Protein AF-A0A1U7RSS0-F1 (afdb_mon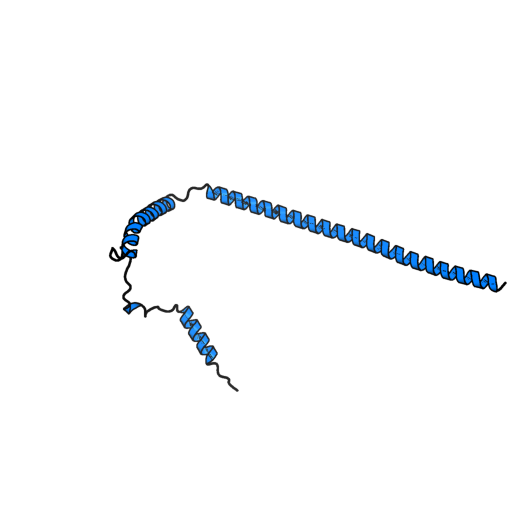omer)

Organism: Alligator sinensis (NCBI:txid38654)

Foldseek 3Di:
DVVVVVVVVVVVVVVVVVVVVVVVVVVVVVVVVVVVVVVVVVVVVVVVVVVVVVVVVVVVVVVVVVVVVVVVPDDDDVVVVVVVVVVVVVCVVCVVVVVCVVVVNDDDDPPPDPDDPVCPVPPVPDVVVVVVVVVVVVVVVPDPDD

Secondary structure (DSSP, 8-state):
-HHHHHHHHHHHHHHHHHHHHHHHHHHHHHHHHHHHHHHHHHHHHHHHHHHHHHHHHHHHHHHHHHHHHHHHTSPPPHHHHHHHHHHHHHHHHHHHHHHHHHTTSSPPPTT-----GGGTT-----HHHHHHHHHHHHHHH-----

Nearest PDB structures (foldseek):
  8i7r-assembly1_Fg  TM=2.950E-01  e=6.042E+00  Mus musculus
  5oql-assembly1_b  TM=3.224E-01  e=9.736E+00  Thermochaetoides thermophila DSM 1495

InterPro domains:
  IPR028006 Centrosomal protein 15-like [PF15134] (1-109)
  IPR028006 Centrosomal protein 15-like [PTHR14286] (3-121)

pLDDT: mean 82.73, std 19.09, range [32.97, 98.56]

Solvent-accessible surface area (backbone atoms only — not comparable to full-atom values): 8505 Å² total; per-residue (Å²): 113,70,73,59,54,55,50,52,56,52,50,50,53,53,48,53,51,53,52,54,52,50,52,54,51,52,51,52,52,51,51,53,52,51,50,53,53,54,49,51,51,52,49,50,50,52,50,53,53,50,50,55,52,50,53,53,51,52,52,52,50,52,54,50,48,53,53,49,51,57,53,70,73,45,77,73,57,68,69,56,55,50,49,50,52,53,48,51,53,50,47,65,66,42,47,62,49,49,51,35,27,77,71,70,74,44,67,86,49,94,86,69,74,76,73,62,76,88,57,72,81,67,68,75,68,55,68,69,57,55,52,52,54,49,52,56,50,52,68,72,64,63,66,90,74,135

Sequence (146 aa):
MASYLAKEVQLARRHEEILSQRSVLLQQMENHLGNKETEKTWQAQAADAAYKRNAALLNDIEAVEKKLQARAHQLPHPDIVKLETVYWASVEEALPKWEQFLLGRAQTPVGFKKMNPTKQNEWNEPCSIQRLRGFMREASLGKCED

Structure (mmCIF, N/CA/C/O backbone):
data_AF-A0A1U7RSS0-F1
#
_entry.id   AF-A0A1U7RSS0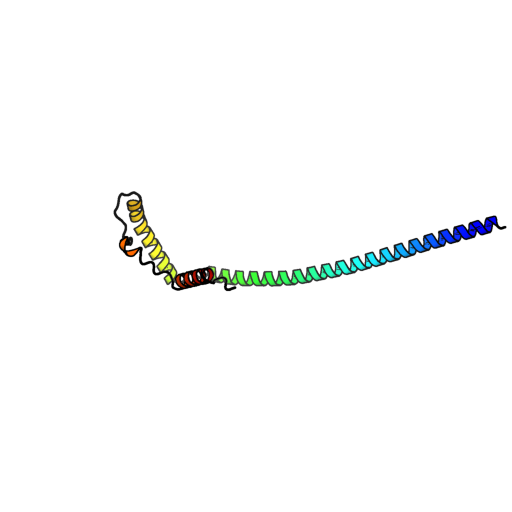-F1
#
loop_
_atom_site.group_PDB
_atom_site.id
_atom_site.type_symbol
_atom_site.label_atom_id
_atom_site.label_alt_id
_atom_site.label_comp_id
_atom_site.label_asym_id
_atom_site.label_entity_id
_atom_site.label_seq_id
_atom_site.pdbx_PDB_ins_code
_atom_site.Cartn_x
_atom_site.Cartn_y
_atom_site.Cartn_z
_atom_site.occupancy
_atom_site.B_iso_or_equiv
_atom_site.auth_seq_id
_atom_site.auth_comp_id
_atom_site.auth_asym_id
_atom_site.auth_atom_id
_atom_site.pdbx_PDB_model_num
ATOM 1 N N . MET A 1 1 ? 41.732 -6.154 -64.317 1.00 63.31 1 MET A N 1
ATOM 2 C CA . MET A 1 1 ? 41.176 -4.937 -63.680 1.00 63.31 1 MET A CA 1
ATOM 3 C C . MET A 1 1 ? 39.742 -5.139 -63.174 1.00 63.31 1 MET A C 1
ATOM 5 O O . MET A 1 1 ? 39.532 -5.011 -61.978 1.00 63.31 1 MET A O 1
ATOM 9 N N . ALA A 1 2 ? 38.770 -5.533 -64.012 1.00 77.38 2 ALA A N 1
ATOM 10 C CA . ALA A 1 2 ? 37.350 -5.628 -63.616 1.00 77.38 2 ALA A CA 1
ATOM 11 C C . ALA A 1 2 ? 37.033 -6.578 -62.430 1.00 77.38 2 ALA A C 1
ATOM 13 O O . ALA A 1 2 ? 36.180 -6.265 -61.606 1.00 77.38 2 ALA A O 1
ATOM 14 N N . SER A 1 3 ? 37.747 -7.705 -62.296 1.00 85.12 3 SER A N 1
ATOM 15 C CA . SER A 1 3 ? 37.543 -8.680 -61.201 1.00 85.12 3 SER A CA 1
ATOM 16 C C . SER A 1 3 ? 37.895 -8.132 -59.808 1.00 85.12 3 SER A C 1
ATOM 18 O O . SER A 1 3 ? 37.235 -8.467 -58.828 1.00 85.12 3 SER A O 1
ATOM 20 N N . TYR A 1 4 ? 38.903 -7.261 -59.709 1.00 93.00 4 TYR A N 1
ATOM 21 C CA . TYR A 1 4 ? 39.295 -6.639 -58.439 1.00 93.00 4 TYR A CA 1
ATOM 22 C C . TYR A 1 4 ? 38.262 -5.595 -58.003 1.00 93.00 4 TYR A C 1
ATOM 24 O O . TYR A 1 4 ? 37.772 -5.633 -56.880 1.00 93.00 4 TYR A O 1
ATOM 32 N N . LEU A 1 5 ? 37.846 -4.738 -58.939 1.00 94.00 5 LEU A N 1
ATOM 33 C CA . LEU A 1 5 ? 36.823 -3.721 -58.700 1.00 94.00 5 LEU A CA 1
ATOM 34 C C . LEU A 1 5 ? 35.500 -4.337 -58.218 1.00 94.00 5 LEU A C 1
ATOM 36 O O . LEU A 1 5 ? 34.893 -3.841 -57.275 1.00 94.00 5 LEU A O 1
ATOM 40 N N . ALA A 1 6 ? 35.077 -5.454 -58.816 1.00 94.56 6 ALA A N 1
ATOM 41 C CA . ALA A 1 6 ? 33.875 -6.162 -58.385 1.00 94.56 6 ALA A CA 1
ATOM 42 C C . ALA A 1 6 ? 33.967 -6.657 -56.928 1.00 94.56 6 ALA A C 1
ATOM 44 O O . ALA A 1 6 ? 32.970 -6.628 -56.209 1.00 94.56 6 ALA A O 1
ATOM 45 N N . LYS A 1 7 ? 35.154 -7.084 -56.477 1.00 95.75 7 LYS A N 1
ATOM 46 C CA . LYS A 1 7 ? 35.382 -7.515 -55.089 1.00 95.75 7 LYS A CA 1
ATOM 47 C C . LYS A 1 7 ? 35.334 -6.344 -54.111 1.00 95.75 7 LYS A C 1
ATOM 49 O O . LYS A 1 7 ? 34.687 -6.473 -53.079 1.00 95.75 7 LYS A O 1
ATOM 54 N N . GLU A 1 8 ? 35.939 -5.210 -54.455 1.00 96.19 8 GLU A N 1
ATOM 55 C CA . GLU A 1 8 ? 35.896 -3.993 -53.628 1.00 96.19 8 GLU A CA 1
ATOM 56 C C . GLU A 1 8 ? 34.465 -3.477 -53.444 1.00 96.19 8 GLU A C 1
ATOM 58 O O . GLU A 1 8 ? 34.045 -3.169 -52.332 1.00 96.19 8 GLU A O 1
ATOM 63 N N . VAL A 1 9 ? 33.664 -3.476 -54.514 1.00 96.38 9 VAL A N 1
ATOM 64 C CA . VAL A 1 9 ? 32.246 -3.085 -54.439 1.00 96.38 9 VAL A CA 1
ATOM 65 C C . VAL A 1 9 ? 31.454 -4.016 -53.515 1.00 96.38 9 VAL A C 1
ATOM 67 O O . VAL A 1 9 ? 30.611 -3.560 -52.742 1.00 96.38 9 VAL A O 1
ATOM 70 N N . GLN A 1 10 ? 31.718 -5.324 -53.567 1.00 97.06 10 GLN A N 1
ATOM 71 C CA . GLN A 1 10 ? 31.077 -6.292 -52.671 1.00 97.06 10 GLN A CA 1
ATOM 72 C C . GLN A 1 10 ? 31.522 -6.109 -51.216 1.00 97.06 10 GLN A C 1
ATOM 74 O O . GLN A 1 10 ? 30.696 -6.205 -50.308 1.00 97.06 10 GLN A O 1
ATOM 79 N N . LEU A 1 11 ? 32.804 -5.820 -50.986 1.00 97.44 11 LEU A N 1
ATOM 80 C CA . LEU A 1 11 ? 33.334 -5.559 -49.651 1.00 97.44 11 LEU A CA 1
ATOM 81 C C . LEU A 1 11 ? 32.728 -4.285 -49.051 1.00 97.44 11 LEU A C 1
ATOM 83 O O . LEU A 1 11 ? 32.275 -4.315 -47.909 1.00 97.44 11 LEU A O 1
ATOM 87 N N . ALA A 1 12 ? 32.636 -3.211 -49.837 1.00 97.31 12 ALA A N 1
ATOM 88 C CA . ALA A 1 12 ? 31.995 -1.966 -49.431 1.00 97.31 12 ALA A CA 1
ATOM 89 C C . ALA A 1 12 ? 30.519 -2.181 -49.063 1.00 97.31 12 ALA A C 1
ATOM 91 O O . ALA A 1 12 ? 30.080 -1.718 -48.016 1.00 97.31 12 ALA A O 1
ATOM 92 N N . ARG A 1 13 ? 29.765 -2.966 -49.850 1.00 97.50 13 ARG A N 1
ATOM 93 C CA . ARG A 1 13 ? 28.376 -3.321 -49.499 1.00 97.50 13 ARG A CA 1
ATOM 94 C C . ARG A 1 13 ? 28.274 -4.052 -48.165 1.00 97.50 13 ARG A C 1
ATOM 96 O O . ARG A 1 13 ? 27.429 -3.698 -47.351 1.00 97.50 13 ARG A O 1
ATOM 103 N N . ARG A 1 14 ? 29.134 -5.047 -47.926 1.00 98.06 14 ARG A N 1
ATOM 104 C CA . ARG A 1 14 ? 29.159 -5.757 -46.636 1.00 98.06 14 ARG A CA 1
ATOM 105 C C . ARG A 1 14 ? 29.524 -4.825 -45.487 1.00 98.06 14 ARG A C 1
ATOM 107 O O . ARG A 1 14 ? 28.998 -4.979 -44.393 1.00 98.06 14 ARG A O 1
ATOM 114 N N . HIS A 1 15 ? 30.421 -3.873 -45.726 1.00 98.19 15 HIS A N 1
ATOM 115 C CA . HIS A 1 15 ? 30.806 -2.896 -44.719 1.00 98.19 15 HIS A CA 1
ATOM 116 C C . HIS A 1 15 ? 29.638 -1.983 -44.340 1.00 98.19 15 HIS A C 1
ATOM 118 O O . HIS A 1 15 ? 29.346 -1.845 -43.156 1.00 98.19 15 HIS A O 1
ATOM 124 N N . GLU A 1 16 ? 28.925 -1.440 -45.326 1.00 98.19 16 GLU A N 1
ATOM 125 C CA . GLU A 1 16 ? 27.714 -0.647 -45.089 1.00 98.19 16 GLU A CA 1
ATOM 126 C C . GLU A 1 16 ? 26.646 -1.451 -44.339 1.00 98.19 16 GLU A C 1
ATOM 128 O O . GLU A 1 16 ? 26.029 -0.953 -43.399 1.00 98.19 16 GLU A O 1
ATOM 133 N N . GLU A 1 17 ? 26.477 -2.729 -44.679 1.00 98.31 17 GLU A N 1
ATOM 134 C CA . GLU A 1 17 ? 25.556 -3.609 -43.963 1.00 98.31 17 GLU A CA 1
ATOM 135 C C . GLU A 1 17 ? 25.962 -3.778 -42.488 1.00 98.31 17 GLU A C 1
ATOM 137 O O . GLU A 1 17 ? 25.131 -3.592 -41.599 1.00 98.31 17 GLU A O 1
ATOM 142 N N . ILE A 1 18 ? 27.248 -4.014 -42.203 1.00 98.38 18 ILE A N 1
ATOM 143 C CA . ILE A 1 18 ? 27.774 -4.093 -40.830 1.00 98.38 18 ILE A CA 1
ATOM 144 C C . ILE A 1 18 ? 27.554 -2.775 -40.075 1.00 98.38 18 ILE A C 1
ATOM 146 O O . ILE A 1 18 ? 27.141 -2.789 -38.912 1.00 98.38 18 ILE A O 1
ATOM 150 N N . LEU A 1 19 ? 27.811 -1.633 -40.717 1.00 98.56 19 LEU A N 1
ATOM 151 C CA . LEU A 1 19 ? 27.604 -0.321 -40.103 1.00 98.56 19 LEU A CA 1
ATOM 152 C C . LEU A 1 19 ? 26.124 -0.070 -39.798 1.00 98.56 19 LEU A C 1
ATOM 154 O O . LEU A 1 19 ? 25.806 0.418 -38.711 1.00 98.56 19 LEU A O 1
ATOM 158 N N . SER A 1 20 ? 25.227 -0.458 -40.705 1.00 98.31 20 SER A N 1
ATOM 159 C CA . SER A 1 20 ? 23.780 -0.323 -40.518 1.00 98.31 20 SER A CA 1
ATOM 160 C C . SER A 1 20 ? 23.258 -1.196 -39.369 1.00 98.31 20 SER A C 1
ATOM 162 O O . SER A 1 20 ? 22.479 -0.737 -38.538 1.00 98.31 20 SER A O 1
ATOM 164 N N . GLN A 1 21 ? 23.744 -2.433 -39.241 1.00 98.50 21 GLN A N 1
ATOM 165 C CA . GLN A 1 21 ? 23.394 -3.308 -38.120 1.00 98.50 21 GLN A CA 1
ATOM 166 C C . GLN A 1 21 ? 23.913 -2.747 -36.792 1.00 98.50 21 GLN A C 1
ATOM 168 O O . GLN A 1 21 ? 23.199 -2.751 -35.787 1.00 98.50 21 GLN A O 1
ATOM 173 N N . ARG A 1 22 ? 25.144 -2.220 -36.785 1.00 98.50 22 ARG A N 1
ATOM 174 C CA . ARG A 1 22 ? 25.739 -1.607 -35.594 1.00 98.50 22 ARG A CA 1
ATOM 175 C C . ARG A 1 22 ? 24.955 -0.380 -35.136 1.00 98.50 22 ARG A C 1
ATOM 177 O O . ARG A 1 22 ? 24.761 -0.226 -33.933 1.00 98.50 22 ARG A O 1
ATOM 184 N N . SER A 1 23 ? 24.509 0.480 -36.053 1.00 98.25 23 SER A N 1
ATOM 185 C CA . SER A 1 23 ? 23.740 1.675 -35.686 1.00 98.25 23 SER A CA 1
ATOM 186 C C . SER A 1 23 ? 22.389 1.311 -35.067 1.00 98.25 23 SER A C 1
ATOM 188 O O . SER A 1 23 ? 22.037 1.855 -34.022 1.00 98.25 23 SER A O 1
ATOM 190 N N . VAL A 1 24 ? 21.685 0.323 -35.631 1.00 98.31 24 VAL A N 1
ATOM 191 C CA . VAL A 1 24 ? 20.427 -0.190 -35.067 1.00 98.31 24 VAL A CA 1
ATOM 192 C C . VAL A 1 24 ? 20.639 -0.757 -33.664 1.00 98.31 24 VAL A C 1
ATOM 194 O O . VAL A 1 24 ? 19.884 -0.424 -32.750 1.00 98.31 24 VAL A O 1
ATOM 197 N N . LEU A 1 25 ? 21.676 -1.577 -33.465 1.00 98.38 25 LEU A N 1
ATOM 198 C CA . LEU A 1 25 ? 21.959 -2.172 -32.158 1.00 98.38 25 LEU A CA 1
ATOM 199 C C . LEU A 1 25 ? 22.290 -1.106 -31.105 1.00 98.38 25 LEU A C 1
ATOM 201 O O . LEU A 1 25 ? 21.784 -1.171 -29.987 1.00 98.38 25 LEU A O 1
ATOM 205 N N . LEU A 1 26 ? 23.099 -0.105 -31.463 1.00 98.12 26 LEU A N 1
ATOM 206 C CA . LEU A 1 26 ? 23.434 0.997 -30.559 1.00 98.12 26 LEU A CA 1
ATOM 207 C C . LEU A 1 26 ? 22.190 1.797 -30.158 1.00 98.12 26 LEU A C 1
ATOM 209 O O . LEU A 1 26 ? 22.006 2.056 -28.970 1.00 98.12 26 LEU A O 1
ATOM 213 N N . GLN A 1 27 ? 21.299 2.099 -31.107 1.00 97.94 27 GLN A N 1
ATOM 214 C CA . GLN A 1 27 ? 20.040 2.786 -30.808 1.00 97.94 27 GLN A CA 1
ATOM 215 C C . GLN A 1 27 ? 19.149 1.963 -29.868 1.00 97.94 27 GLN A C 1
ATOM 217 O O . GLN A 1 27 ? 18.548 2.500 -28.939 1.00 97.94 27 GLN A O 1
ATOM 222 N N . GLN A 1 28 ? 19.059 0.648 -30.085 1.00 97.81 28 GLN A N 1
ATOM 223 C CA . GLN A 1 28 ? 18.301 -0.245 -29.206 1.00 97.81 28 GLN A CA 1
ATOM 224 C C . GLN A 1 28 ? 18.876 -0.262 -27.787 1.00 97.81 28 GLN A C 1
ATOM 226 O O . GLN A 1 28 ? 18.117 -0.213 -26.818 1.00 97.81 28 GLN A O 1
ATOM 231 N N . MET A 1 29 ? 20.205 -0.306 -27.660 1.00 97.44 29 MET A N 1
ATOM 232 C CA . MET A 1 29 ? 20.886 -0.274 -26.366 1.00 97.44 29 MET A CA 1
ATOM 233 C C . MET A 1 29 ? 20.650 1.047 -25.627 1.00 97.44 29 MET A C 1
ATOM 235 O O . MET A 1 29 ? 20.355 1.018 -24.432 1.00 97.44 29 MET A O 1
ATOM 239 N N . GLU A 1 30 ? 20.728 2.180 -26.325 1.00 97.12 30 GLU A N 1
ATOM 240 C CA . GLU A 1 30 ? 20.462 3.507 -25.760 1.00 97.12 30 GLU A CA 1
ATOM 241 C C . GLU A 1 30 ? 19.011 3.634 -25.280 1.00 97.12 30 GLU A C 1
ATOM 243 O O . GLU A 1 30 ? 18.768 3.974 -24.121 1.00 97.12 30 GLU A O 1
ATOM 248 N N . ASN A 1 31 ? 18.048 3.252 -26.123 1.00 96.06 31 ASN A N 1
ATOM 249 C CA . ASN A 1 31 ? 16.626 3.284 -25.776 1.00 96.06 31 ASN A CA 1
ATOM 250 C C . ASN A 1 31 ? 16.318 2.396 -24.565 1.00 96.06 31 ASN A C 1
ATOM 252 O O . ASN A 1 31 ? 15.580 2.784 -23.663 1.00 96.06 31 ASN A O 1
ATOM 256 N N . HIS A 1 32 ? 16.891 1.194 -24.521 1.00 96.19 32 HIS A N 1
ATOM 257 C CA . HIS A 1 32 ? 16.684 0.269 -23.414 1.00 96.19 32 HIS A CA 1
ATOM 258 C C . HIS A 1 32 ? 17.298 0.778 -22.102 1.00 96.19 32 HIS A C 1
ATOM 260 O O . HIS A 1 32 ? 16.693 0.607 -21.042 1.00 96.19 32 HIS A O 1
ATOM 266 N N . LEU A 1 33 ? 18.471 1.420 -22.153 1.00 94.94 33 LEU A N 1
ATOM 267 C CA . LEU A 1 33 ? 19.067 2.058 -20.980 1.00 94.94 33 LEU A CA 1
ATOM 268 C C . LEU A 1 33 ? 18.197 3.221 -20.482 1.00 94.94 33 LEU A C 1
ATOM 270 O O . LEU A 1 33 ? 17.890 3.270 -19.292 1.00 94.94 33 LEU A O 1
ATOM 274 N N . GLY A 1 34 ? 17.749 4.096 -21.388 1.00 92.38 34 GLY A N 1
ATOM 275 C CA . GLY A 1 34 ? 16.859 5.212 -21.062 1.00 92.38 34 GLY A CA 1
ATOM 276 C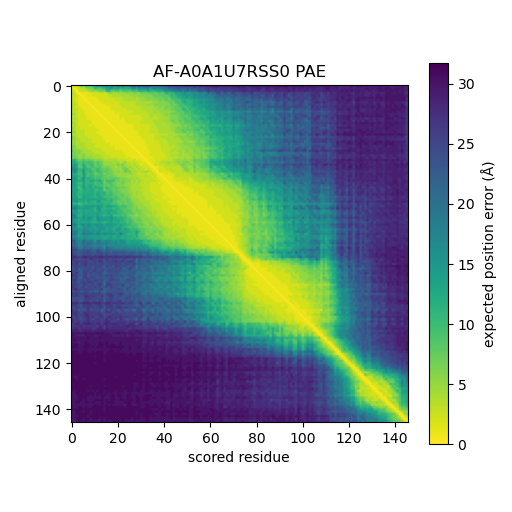 C . GLY A 1 34 ? 15.543 4.745 -20.437 1.00 92.38 34 GLY A C 1
ATOM 277 O O . GLY A 1 34 ? 15.155 5.228 -19.376 1.00 92.38 34 GLY A O 1
ATOM 278 N N . ASN A 1 35 ? 14.906 3.727 -21.020 1.00 93.00 35 ASN A N 1
ATOM 279 C CA . ASN A 1 35 ? 13.679 3.148 -20.472 1.00 93.00 35 ASN A CA 1
ATOM 280 C C . ASN A 1 35 ? 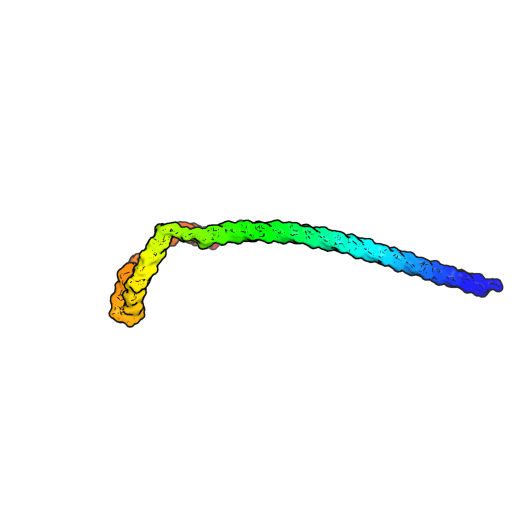13.899 2.597 -19.056 1.00 93.00 35 ASN A C 1
ATOM 282 O O . ASN A 1 35 ? 13.115 2.895 -18.156 1.00 93.00 35 ASN A O 1
ATOM 286 N N . LYS A 1 36 ? 14.996 1.863 -18.824 1.00 92.19 36 LYS A N 1
ATOM 287 C CA . LYS A 1 36 ? 15.338 1.338 -17.492 1.00 92.19 36 LYS A CA 1
ATOM 288 C C . LYS A 1 36 ? 15.575 2.432 -16.455 1.00 92.19 36 LYS A C 1
ATOM 290 O O . LYS A 1 36 ? 15.174 2.263 -15.307 1.00 92.19 36 LYS A O 1
ATOM 295 N N . GLU A 1 37 ? 16.234 3.525 -16.830 1.00 92.56 37 GLU A N 1
ATOM 296 C CA . GLU A 1 37 ? 16.410 4.694 -15.958 1.00 92.56 37 GLU A CA 1
ATOM 297 C C . GLU A 1 37 ? 15.047 5.290 -15.575 1.00 92.56 37 GLU A C 1
ATOM 299 O O . GLU A 1 37 ? 14.756 5.451 -14.390 1.00 92.56 37 GLU A O 1
ATOM 304 N N . THR A 1 38 ? 14.168 5.530 -16.554 1.00 91.69 38 THR A N 1
ATOM 305 C CA . THR A 1 38 ? 12.829 6.094 -16.296 1.00 91.69 38 THR A CA 1
ATOM 306 C C . THR A 1 38 ? 11.923 5.170 -15.480 1.00 91.69 38 THR A C 1
ATOM 308 O O . THR A 1 38 ? 11.148 5.629 -14.645 1.00 91.69 38 THR A O 1
ATOM 311 N N . GLU A 1 39 ? 12.033 3.856 -15.671 1.00 93.06 39 GLU A N 1
ATOM 312 C CA . GLU A 1 39 ? 11.262 2.884 -14.903 1.00 93.06 39 GLU A CA 1
ATOM 313 C C . GLU A 1 39 ? 11.704 2.871 -13.436 1.00 93.06 39 GLU A C 1
ATOM 315 O O . GLU A 1 39 ? 10.867 2.913 -12.534 1.00 93.06 39 GLU A O 1
ATOM 320 N N . LYS A 1 40 ? 13.019 2.888 -13.180 1.00 94.38 40 LYS A N 1
ATOM 321 C CA . LYS A 1 40 ? 13.564 2.959 -11.818 1.00 94.38 40 LYS A CA 1
ATOM 322 C C . LYS A 1 40 ? 13.136 4.231 -11.095 1.00 94.38 40 LYS A C 1
ATOM 324 O O . LYS A 1 40 ? 12.794 4.161 -9.916 1.00 94.38 40 LYS A O 1
ATOM 329 N N . THR A 1 41 ? 13.151 5.382 -11.768 1.00 94.75 41 THR A N 1
ATOM 330 C CA . THR A 1 41 ? 12.736 6.649 -11.145 1.00 94.75 41 THR A CA 1
ATOM 331 C C . THR A 1 41 ? 11.244 6.649 -10.825 1.00 94.75 41 THR A C 1
ATOM 333 O O . THR A 1 41 ? 10.870 7.024 -9.713 1.00 94.75 41 THR A O 1
ATOM 336 N N . TRP A 1 42 ? 10.400 6.145 -11.732 1.00 93.31 42 TRP A N 1
ATOM 337 C CA . TRP A 1 42 ? 8.966 5.985 -11.479 1.00 93.31 42 TRP A CA 1
ATOM 338 C C . TRP A 1 42 ? 8.684 5.030 -10.312 1.00 93.31 42 TRP A C 1
ATOM 340 O O . TRP A 1 42 ? 7.899 5.350 -9.419 1.00 93.31 42 TRP A O 1
ATOM 350 N N . GLN A 1 43 ? 9.363 3.881 -10.267 1.00 96.62 43 GLN A N 1
ATOM 351 C CA . GLN A 1 43 ? 9.244 2.923 -9.166 1.00 96.62 43 GLN A CA 1
ATOM 352 C C . GLN A 1 43 ? 9.695 3.526 -7.829 1.00 96.62 43 GLN A C 1
ATOM 354 O O . GLN A 1 43 ? 9.006 3.357 -6.823 1.00 96.62 43 GLN A O 1
ATOM 359 N N . ALA A 1 44 ? 10.809 4.262 -7.806 1.00 96.75 44 ALA A N 1
ATOM 360 C CA . ALA A 1 44 ? 11.296 4.934 -6.603 1.00 96.75 44 ALA A CA 1
ATOM 361 C C . ALA A 1 44 ? 10.304 5.994 -6.102 1.00 96.75 44 ALA A C 1
ATOM 363 O O . ALA A 1 44 ? 10.025 6.062 -4.906 1.00 96.75 44 ALA A O 1
ATOM 364 N N . GLN A 1 45 ? 9.718 6.778 -7.010 1.00 97.56 45 GLN A N 1
ATOM 365 C CA . GLN A 1 45 ? 8.697 7.765 -6.666 1.00 97.56 45 GLN A CA 1
ATOM 366 C C . GLN A 1 45 ? 7.427 7.103 -6.117 1.00 97.56 45 GLN A C 1
ATOM 368 O O . GLN A 1 45 ? 6.875 7.559 -5.115 1.00 97.56 45 GLN A O 1
ATOM 373 N N . ALA A 1 46 ? 6.974 6.012 -6.740 1.00 97.50 46 ALA A N 1
ATOM 374 C CA . ALA A 1 46 ? 5.826 5.249 -6.263 1.00 97.50 46 ALA A CA 1
ATOM 375 C C . ALA A 1 46 ? 6.085 4.642 -4.873 1.00 97.50 46 ALA A C 1
ATOM 377 O O . ALA A 1 46 ? 5.210 4.693 -4.006 1.00 97.50 46 ALA A O 1
ATOM 378 N N . ALA A 1 47 ? 7.293 4.122 -4.636 1.00 97.75 47 ALA A N 1
ATOM 379 C CA . ALA A 1 47 ? 7.703 3.586 -3.343 1.00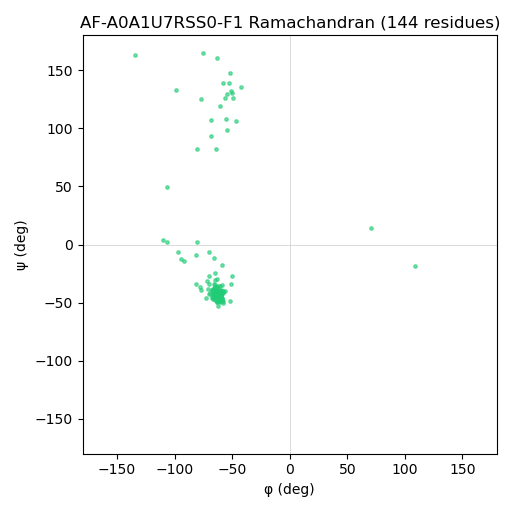 97.75 47 ALA A CA 1
ATOM 380 C C . ALA A 1 47 ? 7.763 4.673 -2.258 1.00 97.75 47 ALA A C 1
ATOM 382 O O . ALA A 1 47 ? 7.242 4.462 -1.166 1.00 97.75 47 ALA A O 1
ATOM 383 N N . ASP A 1 48 ? 8.324 5.848 -2.557 1.00 98.38 48 ASP A N 1
ATOM 384 C CA . ASP A 1 48 ? 8.365 6.988 -1.630 1.00 98.38 48 ASP A CA 1
ATOM 385 C C . ASP A 1 48 ? 6.956 7.509 -1.299 1.00 98.38 48 ASP A C 1
ATOM 387 O O . ASP A 1 48 ? 6.623 7.747 -0.136 1.00 98.38 48 ASP A O 1
ATOM 391 N N . ALA A 1 49 ? 6.078 7.611 -2.301 1.00 98.38 49 ALA A N 1
ATOM 392 C CA . ALA A 1 49 ? 4.684 7.991 -2.090 1.00 98.38 49 ALA A CA 1
ATOM 393 C C . ALA A 1 49 ? 3.937 6.968 -1.215 1.00 98.38 49 ALA A C 1
ATOM 395 O O . ALA A 1 49 ? 3.221 7.350 -0.283 1.00 98.38 49 ALA A O 1
ATOM 396 N N . ALA A 1 50 ? 4.130 5.669 -1.469 1.00 98.38 50 ALA A N 1
ATOM 397 C CA . ALA A 1 50 ? 3.561 4.602 -0.649 1.00 98.38 50 ALA A CA 1
ATOM 398 C C . ALA A 1 50 ? 4.115 4.630 0.782 1.00 98.38 50 ALA A C 1
ATOM 400 O O . ALA A 1 50 ? 3.349 4.501 1.735 1.00 98.38 50 ALA A O 1
ATOM 401 N N . TYR A 1 51 ? 5.419 4.864 0.944 1.00 98.38 51 TYR A N 1
ATOM 402 C CA . TYR A 1 51 ? 6.066 4.993 2.246 1.00 98.38 51 TYR A CA 1
ATOM 403 C C . TYR A 1 51 ? 5.471 6.149 3.056 1.00 98.38 51 TYR A C 1
ATOM 405 O O . TYR A 1 51 ? 5.052 5.946 4.195 1.00 98.38 51 TYR A O 1
ATOM 413 N N . LYS A 1 52 ? 5.334 7.336 2.453 1.00 98.38 52 LYS A N 1
ATOM 414 C CA . LYS A 1 52 ? 4.708 8.507 3.090 1.00 98.38 52 LYS A CA 1
ATOM 415 C C . LYS A 1 52 ? 3.264 8.233 3.504 1.00 98.38 52 LYS A C 1
ATOM 417 O O . LYS A 1 52 ? 2.875 8.567 4.622 1.00 98.38 52 LYS A O 1
ATOM 422 N N . ARG A 1 53 ? 2.480 7.583 2.635 1.00 98.44 53 ARG A N 1
ATOM 423 C CA . ARG A 1 53 ? 1.101 7.183 2.954 1.00 98.44 53 ARG A CA 1
ATOM 424 C C . ARG A 1 53 ? 1.059 6.213 4.131 1.00 98.44 53 ARG A C 1
ATOM 426 O O . ARG A 1 53 ? 0.260 6.395 5.042 1.00 98.44 53 ARG A O 1
ATOM 433 N N . ASN A 1 54 ? 1.912 5.194 4.116 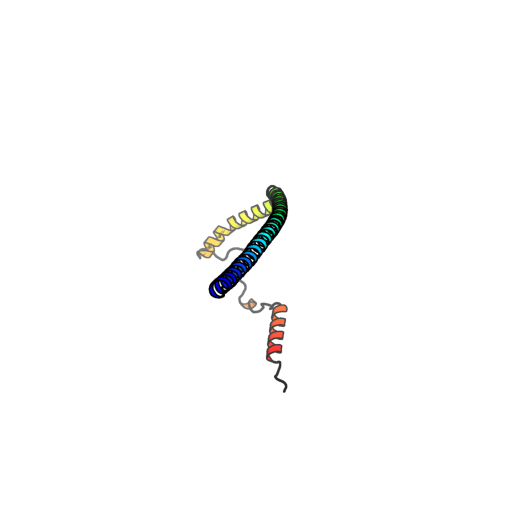1.00 98.56 54 ASN A N 1
ATOM 434 C CA . ASN A 1 54 ? 1.952 4.179 5.164 1.00 98.56 54 ASN A CA 1
ATOM 435 C C . ASN A 1 54 ? 2.393 4.776 6.504 1.00 98.56 54 ASN A C 1
ATOM 437 O O . ASN A 1 54 ? 1.799 4.453 7.525 1.00 98.56 54 ASN A O 1
ATOM 441 N N . ALA A 1 55 ? 3.365 5.692 6.504 1.00 98.50 55 ALA A N 1
ATOM 442 C CA . ALA A 1 55 ? 3.784 6.405 7.706 1.00 98.50 55 ALA A CA 1
ATOM 443 C C . ALA A 1 55 ? 2.637 7.233 8.314 1.00 98.50 55 ALA A C 1
ATOM 445 O O . ALA A 1 55 ? 2.425 7.188 9.524 1.00 98.50 55 ALA A O 1
ATOM 446 N N . ALA A 1 56 ? 1.860 7.942 7.487 1.00 98.38 56 ALA A N 1
ATOM 447 C CA . ALA A 1 56 ? 0.687 8.679 7.957 1.00 98.38 56 ALA A CA 1
ATOM 448 C C . ALA A 1 56 ? -0.374 7.743 8.564 1.00 98.38 56 ALA A C 1
ATOM 450 O O . ALA A 1 56 ? -0.832 7.977 9.678 1.00 98.38 56 ALA A O 1
ATOM 451 N N . LEU A 1 57 ? -0.690 6.639 7.879 1.00 98.56 57 LEU A N 1
ATOM 452 C CA . LEU A 1 57 ? -1.654 5.650 8.371 1.00 98.56 57 LEU A CA 1
ATOM 453 C C . LEU A 1 57 ? -1.217 5.009 9.693 1.00 98.56 57 LEU A C 1
ATOM 455 O O . LEU A 1 57 ? -2.048 4.805 10.572 1.00 98.56 57 LEU A O 1
ATOM 459 N N . LEU A 1 58 ? 0.073 4.701 9.849 1.00 98.50 58 LEU A N 1
ATOM 460 C CA . LEU A 1 58 ? 0.602 4.148 11.096 1.00 98.50 58 LEU A CA 1
ATOM 461 C C . LEU A 1 58 ? 0.443 5.132 12.259 1.00 98.50 58 LEU A C 1
ATOM 463 O O . LEU A 1 58 ? -0.006 4.726 13.328 1.00 98.50 58 LEU A O 1
ATOM 467 N N . ASN A 1 59 ? 0.725 6.418 12.035 1.00 98.31 59 ASN A N 1
ATOM 468 C CA . ASN A 1 59 ? 0.513 7.454 13.048 1.00 98.31 59 ASN A CA 1
ATOM 469 C C . ASN A 1 59 ? -0.969 7.584 13.435 1.00 98.31 59 ASN A C 1
ATOM 471 O O . ASN A 1 59 ? -1.289 7.720 14.617 1.00 98.31 59 ASN A O 1
ATOM 475 N N . ASP A 1 60 ? -1.879 7.520 12.460 1.00 98.31 60 ASP A N 1
ATOM 476 C CA . ASP A 1 60 ? -3.320 7.584 12.718 1.00 98.31 60 ASP A CA 1
ATOM 477 C C . ASP A 1 60 ? -3.802 6.375 13.532 1.00 98.31 60 ASP A C 1
ATOM 479 O O . ASP A 1 60 ? -4.569 6.533 14.487 1.00 98.31 60 ASP A O 1
ATOM 483 N N . ILE A 1 61 ? -3.323 5.172 13.194 1.00 98.31 61 ILE A N 1
ATOM 484 C CA . ILE A 1 61 ? -3.626 3.939 13.931 1.00 98.31 61 ILE A CA 1
ATOM 485 C C . ILE A 1 61 ? -3.124 4.047 15.370 1.00 98.31 61 ILE A C 1
ATOM 487 O O . ILE A 1 61 ? -3.904 3.819 16.293 1.00 98.31 61 ILE A O 1
ATOM 491 N N . GLU A 1 62 ? -1.874 4.462 15.576 1.00 98.25 62 GLU A N 1
ATOM 492 C CA . GLU A 1 62 ? -1.297 4.640 16.913 1.00 98.25 62 GLU A CA 1
ATOM 493 C C . GLU A 1 62 ? -2.082 5.682 17.731 1.00 98.25 62 GLU A C 1
ATOM 495 O O . GLU A 1 62 ? -2.346 5.502 18.924 1.00 98.25 62 GLU A O 1
ATOM 500 N N . ALA A 1 63 ? -2.518 6.776 17.100 1.00 97.62 63 ALA A N 1
ATOM 501 C CA . ALA A 1 63 ? -3.322 7.798 17.760 1.00 97.62 63 ALA A CA 1
ATOM 502 C C . ALA A 1 63 ? -4.700 7.268 18.194 1.00 97.62 63 ALA A C 1
ATOM 504 O O . ALA A 1 63 ? -5.186 7.611 19.278 1.00 97.62 63 ALA A O 1
ATOM 505 N N . VAL A 1 64 ? -5.347 6.446 17.363 1.00 97.06 64 VAL A N 1
ATOM 506 C CA . VAL A 1 64 ? -6.623 5.799 17.702 1.00 97.06 64 VAL A CA 1
ATOM 507 C C . VAL A 1 64 ? -6.425 4.740 18.784 1.00 97.06 64 VAL A C 1
ATOM 509 O O . VAL A 1 64 ? -7.216 4.696 19.726 1.00 97.06 64 VAL A O 1
ATOM 512 N N . GLU A 1 65 ? -5.359 3.949 18.705 1.00 96.75 65 GLU A N 1
ATOM 513 C CA . GLU A 1 65 ? -5.002 2.944 19.705 1.00 96.75 65 GLU A CA 1
ATOM 514 C C . GLU A 1 65 ? -4.813 3.582 21.082 1.00 96.75 65 GLU A C 1
ATOM 516 O O . GLU A 1 65 ? -5.478 3.181 22.034 1.00 96.75 65 GLU A O 1
ATOM 521 N N . LYS A 1 66 ? -4.014 4.651 21.190 1.00 95.88 66 LYS A N 1
ATOM 522 C CA . LYS A 1 66 ? -3.817 5.376 22.457 1.00 95.88 66 LYS A CA 1
ATOM 523 C C . LYS A 1 66 ? -5.128 5.911 23.033 1.00 95.88 66 LYS A C 1
ATOM 525 O O . LYS A 1 66 ? -5.350 5.837 24.241 1.00 95.88 66 LYS A O 1
ATOM 530 N N . LYS A 1 67 ? -6.028 6.427 22.186 1.00 94.94 67 LYS A N 1
ATOM 531 C CA . LYS A 1 67 ? -7.361 6.892 22.617 1.00 94.94 67 LYS A CA 1
ATOM 532 C C . LYS A 1 67 ? -8.231 5.742 23.115 1.00 94.94 67 LYS A C 1
ATOM 534 O O . LYS A 1 67 ? -8.936 5.902 24.110 1.00 94.94 67 LYS A O 1
ATOM 539 N N . LEU A 1 68 ? -8.205 4.603 22.427 1.00 93.19 68 LEU A N 1
ATOM 540 C CA . LEU A 1 68 ? -8.950 3.417 22.829 1.00 93.19 68 LEU A CA 1
ATOM 541 C C . LEU A 1 68 ? -8.399 2.851 24.136 1.00 93.19 68 LEU A C 1
ATOM 543 O O . LEU A 1 68 ? -9.175 2.572 25.042 1.00 93.19 68 LEU A O 1
ATOM 547 N N . GLN A 1 69 ? -7.078 2.753 24.265 1.00 92.31 69 GLN A N 1
ATOM 548 C CA . GLN A 1 69 ? -6.413 2.313 25.481 1.00 92.31 69 GLN A CA 1
ATOM 549 C C . GLN A 1 69 ? -6.778 3.228 26.653 1.00 92.31 69 GLN A C 1
ATOM 551 O O . GLN A 1 69 ? -7.201 2.729 27.692 1.00 92.31 69 GLN A O 1
ATOM 556 N N . ALA A 1 70 ? -6.725 4.551 26.474 1.00 90.06 70 ALA A N 1
ATOM 557 C CA . ALA A 1 70 ? -7.152 5.503 27.498 1.00 90.06 70 ALA A CA 1
ATOM 558 C C . ALA A 1 70 ? -8.608 5.275 27.943 1.00 90.06 70 ALA A C 1
ATOM 560 O O . ALA A 1 70 ? -8.889 5.340 29.134 1.00 90.06 70 ALA A O 1
ATOM 561 N N . ARG A 1 71 ? -9.521 4.954 27.014 1.00 87.62 71 ARG A N 1
ATOM 562 C CA . ARG A 1 71 ? -10.918 4.601 27.335 1.00 87.62 71 ARG A CA 1
ATOM 563 C C . ARG A 1 71 ? -11.053 3.237 28.006 1.00 87.62 71 ARG A C 1
ATOM 565 O O . ARG A 1 71 ? -11.855 3.100 28.913 1.00 87.62 71 ARG A O 1
ATOM 572 N N . ALA A 1 72 ? -10.280 2.239 27.592 1.00 82.88 72 ALA A N 1
ATOM 573 C CA . ALA A 1 72 ? -10.320 0.905 28.186 1.00 82.88 72 ALA A CA 1
ATOM 574 C C . ALA A 1 72 ? -9.853 0.909 29.652 1.00 82.88 72 ALA A C 1
ATOM 576 O O . ALA A 1 72 ? -10.332 0.114 30.451 1.00 82.88 72 ALA A O 1
ATOM 577 N N . HIS A 1 73 ? -8.941 1.820 30.010 1.00 79.31 73 HIS A N 1
ATOM 578 C CA . HIS A 1 73 ? -8.491 2.017 31.393 1.00 79.31 73 HIS A CA 1
ATOM 579 C C . HIS A 1 73 ? -9.454 2.893 32.213 1.00 79.31 73 HI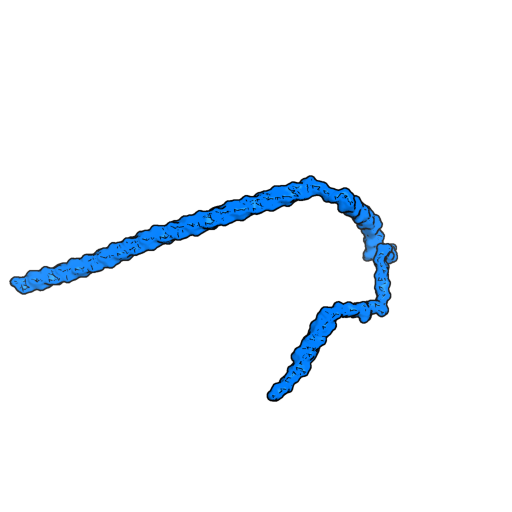S A C 1
ATOM 581 O O . HIS A 1 73 ? -9.286 3.010 33.427 1.00 79.31 73 HIS A O 1
ATOM 587 N N . GLN A 1 74 ? -10.460 3.514 31.587 1.00 84.75 74 GLN A N 1
ATOM 588 C CA . GLN A 1 74 ? -11.534 4.174 32.322 1.00 84.75 74 GLN A CA 1
ATOM 589 C C . GLN A 1 74 ? -12.488 3.104 32.845 1.00 84.75 74 GLN A C 1
ATOM 591 O O . GLN A 1 74 ? -13.004 2.289 32.081 1.00 84.75 74 GLN A O 1
ATOM 596 N N . LEU A 1 75 ? -12.735 3.116 34.158 1.00 78.56 75 LEU A N 1
ATOM 597 C CA . LEU A 1 75 ? -13.771 2.269 34.733 1.00 78.56 75 LEU A CA 1
ATOM 598 C C . LEU A 1 75 ? -15.123 2.603 34.076 1.00 78.56 75 LEU A C 1
ATOM 600 O O . LEU A 1 75 ? -15.431 3.789 33.902 1.00 78.56 75 LEU A O 1
ATOM 604 N N . PRO A 1 76 ? -15.950 1.590 33.755 1.00 82.38 76 PRO A N 1
ATOM 605 C CA . PRO A 1 76 ? -17.338 1.820 33.383 1.00 82.38 76 PRO A CA 1
ATOM 606 C C . PRO A 1 76 ? -18.040 2.677 34.442 1.00 82.38 76 PRO A C 1
ATOM 608 O O . PRO A 1 76 ? -17.723 2.595 35.632 1.00 82.38 76 PRO A O 1
ATOM 611 N N . HIS A 1 77 ? -18.998 3.507 34.017 1.00 82.94 77 HIS A N 1
ATOM 612 C CA . HIS A 1 77 ? -19.744 4.370 34.935 1.00 82.94 77 HIS A CA 1
ATOM 613 C C . HIS A 1 77 ? -20.346 3.531 36.081 1.00 82.94 77 HIS A C 1
ATOM 615 O O . HIS A 1 77 ? -20.875 2.451 35.803 1.00 82.94 77 HIS A O 1
ATOM 621 N N . PRO A 1 78 ? -20.325 4.000 37.344 1.00 88.12 78 PRO A N 1
ATOM 622 C CA . PRO A 1 78 ? -20.819 3.232 38.490 1.00 88.12 78 PRO A CA 1
ATOM 623 C C . PRO A 1 78 ? -22.232 2.664 38.304 1.00 88.12 78 PRO A C 1
ATOM 625 O O . PRO A 1 78 ? -22.514 1.554 38.746 1.00 88.12 78 PRO A O 1
ATOM 628 N N . ASP A 1 79 ? -23.104 3.385 37.596 1.00 91.69 79 ASP A N 1
ATOM 629 C CA . ASP A 1 79 ? -24.458 2.915 37.274 1.00 91.69 79 ASP A CA 1
ATOM 630 C C . ASP A 1 79 ? -24.471 1.691 36.351 1.00 91.69 79 ASP A C 1
ATOM 632 O O . ASP A 1 79 ? -25.308 0.810 36.529 1.00 91.69 79 ASP A O 1
ATOM 636 N N . ILE A 1 80 ? -23.539 1.611 35.395 1.00 90.00 80 ILE A N 1
ATOM 637 C CA . ILE A 1 80 ? -23.391 0.459 34.494 1.00 90.00 80 ILE A CA 1
ATOM 638 C C . ILE A 1 80 ? -22.919 -0.749 35.302 1.00 90.00 80 ILE A C 1
ATOM 640 O O . ILE A 1 80 ? -23.525 -1.811 35.213 1.00 90.00 80 ILE A O 1
ATOM 644 N N . VAL A 1 81 ? -21.915 -0.568 36.166 1.00 91.25 81 VAL A N 1
ATOM 645 C CA . VAL A 1 81 ? -21.407 -1.636 37.047 1.00 91.25 81 VAL A CA 1
ATOM 646 C C . VAL A 1 81 ? -22.497 -2.128 38.004 1.00 91.25 81 VAL A C 1
ATOM 648 O O . VAL A 1 81 ? -22.665 -3.331 38.214 1.00 91.25 81 VAL A O 1
ATOM 651 N N . LYS A 1 82 ? -23.283 -1.203 38.568 1.00 94.94 82 LYS A N 1
ATOM 652 C CA . LYS A 1 82 ? -24.419 -1.535 39.432 1.00 94.94 82 LYS A CA 1
ATOM 653 C C . LYS A 1 82 ? -25.479 -2.318 38.662 1.00 94.94 82 LYS A C 1
ATOM 655 O O . LYS A 1 82 ? -25.985 -3.312 39.177 1.00 94.94 82 LYS A O 1
ATOM 660 N N . LEU A 1 83 ? -25.807 -1.887 37.445 1.00 95.62 83 LEU A N 1
ATOM 661 C CA . LEU A 1 83 ? -26.776 -2.565 36.592 1.00 95.62 83 LEU A CA 1
ATOM 662 C C . LEU A 1 83 ? -26.308 -3.974 36.217 1.00 95.62 83 LEU A C 1
ATOM 664 O O . LEU A 1 83 ? -27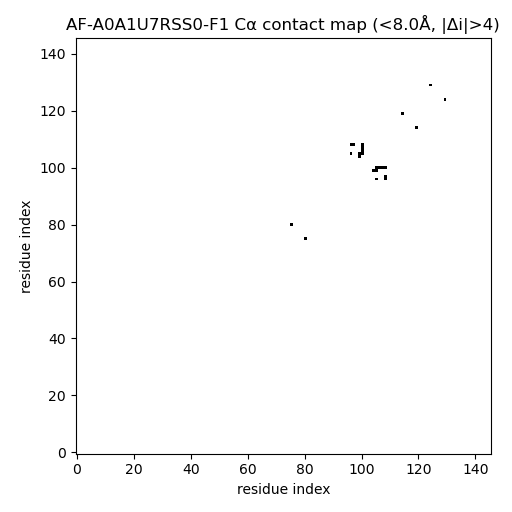.094 -4.904 36.350 1.00 95.62 83 LEU A O 1
ATOM 668 N N . GLU A 1 84 ? -25.049 -4.147 35.805 1.00 95.12 84 GLU A N 1
ATOM 669 C CA . GLU A 1 84 ? -24.467 -5.460 35.496 1.00 95.12 84 GLU A CA 1
ATOM 670 C C . GLU A 1 84 ? -24.530 -6.393 36.703 1.00 95.12 84 GLU A C 1
ATOM 672 O O . GLU A 1 84 ? -24.993 -7.524 36.582 1.00 95.12 84 GLU A O 1
ATOM 677 N N . THR A 1 85 ? -24.143 -5.901 37.882 1.00 96.12 85 THR A N 1
ATOM 678 C CA . THR A 1 85 ? -24.213 -6.673 39.130 1.00 96.12 85 THR A CA 1
ATOM 679 C C . THR A 1 85 ? -25.641 -7.139 39.423 1.00 96.12 85 THR A C 1
ATOM 681 O O . THR A 1 85 ? -25.868 -8.314 39.703 1.00 96.12 85 THR A O 1
ATOM 684 N N . VAL A 1 86 ? -26.622 -6.234 39.337 1.00 96.56 86 VAL A N 1
ATOM 685 C CA . VAL A 1 86 ? -28.034 -6.565 39.595 1.00 96.56 86 VAL A CA 1
ATOM 686 C C . VAL A 1 86 ? -28.589 -7.508 38.525 1.00 96.56 86 VAL A C 1
ATOM 688 O O . VAL A 1 86 ? -29.344 -8.424 38.848 1.00 96.56 86 VAL A O 1
ATOM 691 N N . TYR A 1 87 ? -28.210 -7.310 37.262 1.00 95.88 87 TYR A N 1
ATOM 692 C CA . TYR A 1 87 ? -28.611 -8.171 36.155 1.00 95.88 87 TYR A CA 1
ATOM 693 C C . TYR A 1 87 ? -28.094 -9.597 36.348 1.00 95.88 87 TYR A C 1
ATOM 695 O O . TYR A 1 87 ? -28.893 -10.530 36.333 1.00 95.88 87 TYR A O 1
ATOM 703 N N . TRP A 1 88 ? -26.792 -9.777 36.588 1.00 96.12 88 TRP A N 1
ATOM 704 C CA . TRP A 1 88 ? -26.210 -11.104 36.790 1.00 96.12 88 TRP A CA 1
ATOM 705 C C . TRP A 1 88 ? -26.768 -11.798 38.032 1.00 96.12 88 TRP A C 1
ATOM 707 O O . TRP A 1 88 ? -27.125 -12.968 37.942 1.00 96.12 88 TRP A O 1
ATOM 717 N N . ALA A 1 89 ? -26.980 -11.071 39.135 1.00 96.38 89 ALA A N 1
ATOM 718 C CA . ALA A 1 89 ? -27.666 -11.617 40.307 1.00 96.38 89 ALA A CA 1
ATOM 719 C C . ALA A 1 89 ? -29.094 -12.094 39.975 1.00 96.38 89 ALA A C 1
ATOM 721 O O . ALA A 1 89 ? -29.513 -13.170 40.397 1.00 96.38 89 ALA A O 1
ATOM 722 N N . SER A 1 90 ? -29.840 -11.328 39.170 1.00 94.56 90 SER A N 1
ATOM 723 C CA . SER A 1 90 ? -31.176 -11.729 38.713 1.00 94.56 90 SER A CA 1
ATOM 724 C C . SER A 1 90 ? -31.136 -12.955 37.795 1.00 94.56 90 SER A C 1
ATOM 726 O O . SER A 1 90 ? -32.016 -13.812 37.892 1.00 94.56 90 SER A O 1
ATOM 728 N N . VAL A 1 91 ? -30.130 -13.059 36.921 1.00 92.88 91 VAL A N 1
ATOM 729 C CA . VAL A 1 91 ? -29.915 -14.229 36.059 1.00 92.88 91 VAL A CA 1
ATOM 730 C C . VAL A 1 91 ? -29.619 -15.465 36.906 1.00 92.88 91 VAL A C 1
ATOM 732 O O . VAL A 1 91 ? -30.272 -16.488 36.716 1.00 92.88 91 VAL A O 1
ATOM 735 N N . GLU A 1 92 ? -28.705 -15.370 37.870 1.00 94.12 92 GLU A N 1
ATOM 736 C CA . GLU A 1 92 ? -28.366 -16.460 38.793 1.00 94.12 92 GLU A CA 1
ATOM 737 C C . GLU A 1 92 ? -29.577 -16.925 39.610 1.00 94.12 92 GLU A C 1
ATOM 739 O O . GLU A 1 92 ? -29.784 -18.124 39.785 1.00 94.12 92 GLU A O 1
ATOM 744 N N . GLU A 1 93 ? -30.435 -16.000 40.045 1.00 92.38 93 GLU A N 1
ATOM 745 C CA . GLU A 1 93 ? -31.669 -16.338 40.760 1.00 92.38 93 GLU A CA 1
ATOM 746 C C . GLU A 1 93 ? -32.720 -17.004 39.850 1.00 92.38 93 GLU A C 1
ATOM 748 O O . GLU A 1 93 ? -33.511 -17.852 40.283 1.00 92.38 93 GLU A O 1
ATOM 753 N N . ALA A 1 94 ? -32.773 -16.604 38.578 1.00 90.31 94 ALA A N 1
ATOM 754 C CA . ALA A 1 94 ? -33.743 -17.117 37.621 1.00 90.31 94 ALA A CA 1
ATOM 755 C C . ALA A 1 94 ? -33.328 -18.474 37.033 1.00 90.31 94 ALA A C 1
ATOM 757 O O . ALA A 1 94 ? -34.200 -19.305 36.770 1.00 90.31 94 ALA A O 1
ATOM 758 N N . LEU A 1 95 ? -32.029 -18.716 36.836 1.00 90.31 95 LEU A N 1
ATOM 759 C CA . LEU A 1 95 ? -31.494 -19.901 36.158 1.00 90.31 95 LEU A CA 1
ATOM 760 C C . LEU A 1 95 ? -32.032 -21.234 36.720 1.00 90.31 95 LEU A C 1
ATOM 762 O O . LEU A 1 95 ? -32.549 -22.020 35.923 1.00 90.31 95 LEU A O 1
ATOM 766 N N . PRO A 1 96 ? -32.051 -21.484 38.046 1.00 91.19 96 PRO A N 1
ATOM 767 C CA . PRO A 1 96 ? -32.602 -22.726 38.597 1.00 91.19 96 PRO A CA 1
ATOM 768 C C . PRO A 1 96 ? -34.099 -22.906 38.309 1.00 91.19 96 PRO A C 1
ATOM 770 O O . PRO A 1 96 ? -34.571 -24.017 38.069 1.00 91.19 96 PRO A O 1
ATOM 773 N N . LYS A 1 97 ? -34.866 -21.806 38.303 1.00 88.00 97 LYS A N 1
ATOM 774 C CA . LYS A 1 97 ? -36.311 -21.824 38.010 1.00 88.00 97 LYS A CA 1
ATOM 775 C C . LYS A 1 97 ? -36.546 -22.213 36.548 1.00 88.00 97 LYS A C 1
ATOM 777 O O . LYS A 1 97 ? -37.448 -22.995 36.250 1.00 88.00 97 LYS A O 1
ATOM 782 N N . TRP A 1 98 ? -35.711 -21.695 35.647 1.00 88.19 98 TRP A N 1
ATOM 783 C CA . TRP A 1 98 ? -35.715 -22.068 34.234 1.00 88.19 98 TRP A CA 1
ATOM 784 C C . TRP A 1 98 ? -35.297 -23.521 34.018 1.00 88.19 98 TRP A C 1
ATOM 786 O O . TRP A 1 98 ? -35.969 -24.226 33.273 1.00 88.19 98 TRP A O 1
ATOM 796 N N . GLU A 1 99 ? -34.259 -24.003 34.700 1.00 91.06 99 GLU A N 1
ATOM 797 C CA . GLU A 1 99 ? -33.821 -25.399 34.614 1.00 91.06 99 GLU A CA 1
ATOM 798 C C . GLU A 1 99 ? -34.941 -26.370 35.019 1.00 91.06 99 GLU A C 1
ATOM 800 O O . GLU A 1 99 ? -35.276 -27.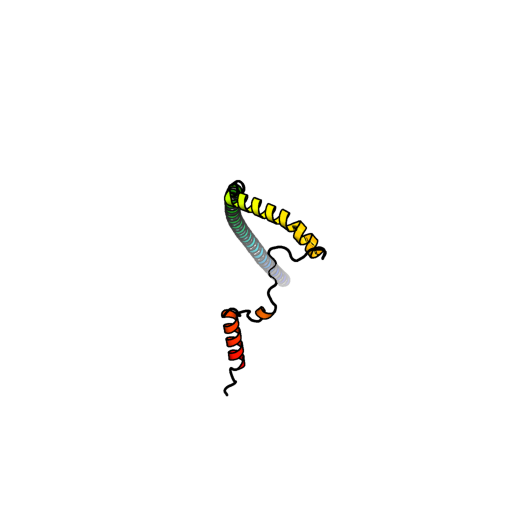292 34.274 1.00 91.06 99 GLU A O 1
ATOM 805 N N . GLN A 1 100 ? -35.600 -26.125 36.155 1.00 88.19 100 GLN A N 1
ATOM 806 C CA . GLN A 1 100 ? -36.712 -26.962 36.612 1.00 88.19 100 GLN A CA 1
ATOM 807 C C . GLN A 1 100 ? -37.896 -26.961 35.638 1.00 88.19 100 GLN A C 1
ATOM 809 O O . GLN A 1 100 ? -38.519 -28.004 35.424 1.00 88.19 100 GLN A O 1
ATOM 814 N N . PHE A 1 101 ? -38.208 -25.811 35.038 1.00 87.25 101 PHE A N 1
ATOM 815 C CA . PHE A 1 101 ? -39.262 -25.702 34.033 1.00 87.25 101 PHE A CA 1
ATOM 816 C C . PHE A 1 101 ? -38.915 -26.460 32.745 1.00 87.25 101 PHE A C 1
ATOM 818 O O . PHE A 1 101 ? -39.735 -27.235 32.256 1.00 87.25 101 PHE A O 1
ATOM 825 N N . LEU A 1 102 ? -37.697 -26.285 32.220 1.00 86.56 102 LEU A N 1
ATOM 826 C CA . LEU A 1 102 ? -37.235 -26.957 31.000 1.00 86.56 102 LEU A CA 1
ATOM 827 C C . LEU A 1 102 ? -37.177 -28.482 31.165 1.00 86.56 102 LEU A C 1
ATOM 829 O O . LEU A 1 102 ? -37.420 -29.215 30.210 1.00 86.56 102 LEU A O 1
ATOM 833 N N . LEU A 1 103 ? -36.930 -28.966 32.384 1.00 92.00 103 LEU A N 1
ATOM 834 C CA . LEU A 1 103 ? -36.982 -30.388 32.734 1.00 92.00 103 LEU A CA 1
ATOM 835 C C . LEU A 1 103 ? -38.407 -30.913 32.995 1.00 92.00 103 LEU A C 1
ATOM 837 O O . LEU A 1 103 ? -38.567 -32.073 33.377 1.00 92.00 103 LEU A O 1
ATOM 841 N N . GLY A 1 104 ? -39.442 -30.079 32.841 1.00 88.38 104 GLY A N 1
ATOM 842 C CA . GLY A 1 104 ? -40.842 -30.443 33.081 1.00 88.38 104 GLY A CA 1
ATOM 843 C C . GLY A 1 104 ? -41.197 -30.662 34.556 1.00 88.38 104 GLY A C 1
ATOM 844 O O . GLY A 1 104 ? -42.246 -31.225 34.859 1.00 88.38 104 GLY A O 1
ATOM 845 N N . ARG A 1 105 ? -40.328 -30.239 35.483 1.00 87.00 105 ARG A N 1
ATOM 846 C CA . ARG A 1 105 ? -40.482 -30.428 36.937 1.00 87.00 105 ARG A CA 1
ATOM 847 C C . ARG A 1 105 ? -41.134 -29.234 37.636 1.00 87.00 105 ARG A C 1
ATOM 849 O O . ARG A 1 105 ? -41.524 -29.355 38.792 1.00 87.00 105 ARG A O 1
ATOM 856 N N . ALA A 1 106 ? -41.253 -28.098 36.953 1.00 82.62 106 ALA A N 1
ATOM 857 C CA . ALA A 1 106 ? -41.885 -26.888 37.469 1.00 82.62 106 ALA A CA 1
ATOM 858 C C . ALA A 1 106 ? -42.846 -26.261 36.451 1.00 82.62 106 ALA A C 1
ATOM 860 O O . ALA A 1 106 ? -42.813 -26.557 35.257 1.00 82.62 106 ALA A O 1
ATOM 861 N N . GLN A 1 107 ? -43.714 -25.378 36.945 1.00 78.44 107 GLN A N 1
ATOM 862 C CA . GLN A 1 107 ? -44.577 -24.542 36.112 1.00 78.44 107 GLN A CA 1
ATOM 863 C C . GLN A 1 107 ? -43.775 -23.393 35.475 1.00 78.44 107 GLN A C 1
ATOM 865 O O . GLN A 1 107 ? -42.655 -23.103 35.891 1.00 78.44 107 GLN A O 1
ATOM 870 N N . THR A 1 108 ? -44.350 -22.740 34.459 1.00 72.69 108 THR A N 1
ATOM 871 C CA . THR A 1 108 ? -43.720 -21.620 33.732 1.00 72.69 108 THR A CA 1
ATOM 872 C C . THR A 1 108 ? -43.159 -20.558 34.692 1.00 72.69 108 THR A C 1
ATOM 874 O O . THR A 1 108 ? -43.926 -20.059 35.520 1.00 72.69 108 THR A O 1
ATOM 877 N N . PRO A 1 109 ? -41.869 -20.179 34.579 1.00 74.25 109 PRO A N 1
ATOM 878 C CA . PRO A 1 109 ? -41.251 -19.194 35.459 1.00 74.25 109 PRO A CA 1
ATOM 879 C C . PRO A 1 109 ? -41.883 -17.800 35.333 1.00 74.25 109 PRO A C 1
ATOM 881 O O . PRO A 1 109 ? -42.511 -17.453 34.326 1.00 74.25 109 PRO A O 1
ATOM 884 N N . VAL A 1 110 ? -41.668 -16.973 36.362 1.00 66.69 110 VAL A N 1
ATOM 885 C CA . VAL A 1 110 ? -42.109 -15.570 36.422 1.00 66.69 110 VAL A CA 1
ATOM 886 C C . VAL A 1 110 ? -41.556 -14.791 35.222 1.00 66.69 110 VAL A C 1
ATOM 888 O O . VAL A 1 110 ? -40.356 -14.799 34.970 1.00 66.69 110 VAL A O 1
ATOM 891 N N . GLY A 1 111 ? -42.447 -14.126 34.480 1.00 62.75 111 GLY A N 1
ATOM 892 C CA . GLY A 1 111 ? -42.126 -13.374 33.258 1.00 62.75 111 GLY A CA 1
ATOM 893 C C . GLY A 1 111 ? -42.622 -14.031 31.966 1.00 62.75 111 GLY A C 1
ATOM 894 O O . GLY A 1 111 ? -42.810 -13.338 30.967 1.00 62.75 111 GLY A O 1
ATOM 895 N N . PHE A 1 112 ? -42.945 -15.330 31.986 1.00 57.19 112 PHE A N 1
ATOM 896 C CA . PHE A 1 112 ? -43.534 -16.010 30.833 1.00 57.19 112 PHE A CA 1
ATOM 897 C C . PHE A 1 112 ? -45.045 -15.738 30.753 1.00 57.19 112 PHE A C 1
ATOM 899 O O . PHE A 1 112 ? -45.878 -16.533 31.193 1.00 57.19 112 PHE A O 1
ATOM 906 N N . LYS A 1 113 ? -45.439 -14.589 30.191 1.00 61.81 113 LYS A N 1
ATOM 907 C CA . LYS A 1 113 ? -46.832 -14.388 29.771 1.00 61.81 113 LYS A CA 1
ATOM 908 C C . LYS A 1 113 ? -47.096 -15.317 28.586 1.00 61.81 113 LYS A C 1
ATOM 910 O O . LYS A 1 113 ? -46.638 -15.038 27.482 1.00 61.81 113 LYS A O 1
ATOM 915 N N . LYS A 1 114 ? -47.857 -16.400 28.791 1.00 54.94 114 LYS A N 1
ATOM 916 C CA . LYS A 1 114 ? -48.486 -17.120 27.674 1.00 54.94 114 LYS A CA 1
ATOM 917 C C . LYS A 1 114 ? -49.312 -16.094 26.896 1.00 54.94 114 LYS A C 1
ATOM 919 O O . LYS A 1 114 ? -50.326 -15.613 27.398 1.00 54.94 114 LYS A O 1
ATOM 924 N N . MET A 1 115 ? -48.865 -15.709 25.702 1.00 49.09 115 MET A N 1
ATOM 925 C CA . MET A 1 115 ? -49.744 -15.021 24.765 1.00 49.09 115 MET A CA 1
ATOM 926 C C . MET A 1 115 ? -50.887 -15.985 24.472 1.00 49.09 115 MET A C 1
ATOM 928 O O . MET A 1 115 ? -50.662 -17.099 24.004 1.00 49.09 115 MET A O 1
ATOM 932 N N . ASN A 1 116 ? -52.111 -15.578 24.804 1.00 47.66 116 ASN A N 1
ATOM 933 C CA . ASN A 1 116 ? -53.293 -16.300 24.361 1.00 47.66 116 ASN A CA 1
ATOM 934 C C . ASN A 1 116 ? -53.214 -16.407 22.825 1.00 47.66 116 ASN A C 1
ATOM 936 O O . ASN A 1 116 ? -53.006 -15.374 22.175 1.00 47.66 116 ASN A O 1
ATOM 940 N N . PRO A 1 117 ? -53.386 -17.603 22.230 1.00 50.12 117 PRO A N 1
ATOM 941 C CA . PRO A 1 117 ? -53.295 -17.786 20.777 1.00 50.12 117 PRO A CA 1
ATOM 942 C C . PRO A 1 117 ? -54.307 -16.915 20.016 1.00 50.12 117 PRO A C 1
ATOM 944 O O . PRO A 1 117 ? -54.116 -16.605 18.848 1.00 50.12 117 PRO A O 1
ATOM 947 N N . THR A 1 118 ? -55.338 -16.413 20.697 1.00 45.12 118 THR A N 1
ATOM 948 C CA . THR A 1 118 ? -56.358 -15.515 20.147 1.00 45.12 118 THR A CA 1
ATOM 949 C C . THR A 1 118 ? -55.841 -14.129 19.735 1.00 45.12 118 THR A C 1
ATOM 951 O O . THR A 1 118 ? -56.573 -13.405 19.072 1.00 45.12 118 THR A O 1
ATOM 954 N N . LYS A 1 119 ? -54.607 -13.737 20.094 1.00 44.97 119 LYS A N 1
ATOM 955 C CA . LYS A 1 119 ? -54.003 -12.456 19.662 1.00 44.97 119 LYS A CA 1
ATOM 956 C C . LYS A 1 119 ? -52.850 -12.596 18.662 1.00 44.97 119 LYS A C 1
ATOM 958 O O . LYS A 1 119 ? -52.277 -11.586 18.272 1.00 44.97 119 LYS A O 1
ATOM 963 N N . GLN A 1 120 ? -52.525 -13.808 18.197 1.00 43.75 120 GLN A N 1
ATOM 964 C CA . GLN A 1 120 ? -51.514 -13.994 17.141 1.00 43.75 120 GLN A CA 1
ATOM 965 C C . GLN A 1 120 ? -51.969 -13.491 15.760 1.00 43.75 120 GLN A C 1
ATOM 967 O O . GLN A 1 120 ? -51.159 -13.439 14.841 1.00 43.75 120 GLN A O 1
ATOM 972 N N . ASN A 1 121 ? -53.227 -13.068 15.614 1.00 44.56 121 ASN A N 1
ATOM 973 C CA . ASN A 1 121 ? -53.786 -12.628 14.335 1.00 44.56 121 ASN A CA 1
ATOM 974 C C . ASN A 1 121 ? -53.745 -11.098 14.166 1.00 44.56 121 ASN A C 1
ATOM 976 O O . ASN A 1 121 ? -54.038 -10.600 13.087 1.00 44.56 121 ASN A O 1
ATOM 980 N N . GLU A 1 122 ? -53.359 -10.354 15.207 1.00 41.47 122 GLU A N 1
ATOM 981 C CA . GLU A 1 122 ? -53.127 -8.905 15.156 1.00 41.47 122 GLU A CA 1
ATOM 982 C C . GLU A 1 122 ? -51.621 -8.617 15.200 1.00 41.47 122 GLU A C 1
ATOM 984 O O . GLU A 1 122 ? -51.131 -7.783 15.961 1.00 41.47 122 GLU A O 1
ATOM 989 N N . TRP A 1 123 ? -50.848 -9.300 14.354 1.00 32.97 123 TRP A N 1
ATOM 990 C CA . TRP A 1 123 ? -49.643 -8.657 13.846 1.00 32.97 123 TRP A CA 1
ATOM 991 C C . TRP A 1 123 ? -50.128 -7.539 12.934 1.00 32.97 123 TRP A C 1
ATOM 993 O O . TRP A 1 123 ? -50.417 -7.762 11.761 1.00 32.97 123 TRP A O 1
ATOM 1003 N N . ASN A 1 124 ? -50.265 -6.340 13.499 1.00 54.91 124 ASN A N 1
ATOM 1004 C CA . ASN A 1 124 ? -50.308 -5.122 12.710 1.00 54.91 124 ASN A CA 1
ATOM 1005 C C . ASN A 1 124 ? -49.048 -5.133 11.845 1.00 54.91 124 ASN A C 1
ATOM 1007 O O . ASN A 1 124 ? -47.951 -4.848 12.329 1.00 54.91 124 ASN A O 1
ATOM 1011 N N . GLU A 1 125 ? -49.192 -5.548 10.585 1.00 52.22 125 GLU A N 1
ATOM 1012 C CA . GLU A 1 125 ? -48.127 -5.422 9.605 1.00 52.22 125 GLU A CA 1
ATOM 1013 C C . GLU A 1 125 ? -47.635 -3.972 9.652 1.00 52.22 125 GLU A C 1
ATOM 1015 O O . GLU A 1 125 ? -48.460 -3.052 9.609 1.00 52.22 125 GLU A O 1
ATOM 1020 N N . PRO A 1 126 ? -46.315 -3.732 9.747 1.00 56.25 126 PRO A N 1
ATOM 1021 C CA . PRO A 1 126 ? -45.783 -2.387 9.632 1.00 56.25 126 PRO A CA 1
ATOM 1022 C C . PRO A 1 126 ? -46.352 -1.754 8.360 1.00 56.25 126 PRO A C 1
ATOM 1024 O O . PRO A 1 126 ? -46.322 -2.380 7.301 1.00 56.25 126 PRO A O 1
ATOM 1027 N N . CYS A 1 127 ? -46.864 -0.524 8.442 1.00 54.34 127 CYS A N 1
ATOM 1028 C CA . CYS A 1 127 ? -47.462 0.195 7.306 1.00 54.34 127 CYS A CA 1
ATOM 1029 C C . CYS A 1 127 ? -46.536 0.199 6.060 1.00 54.34 127 CYS A C 1
ATOM 1031 O O . CYS A 1 127 ? -46.989 0.182 4.916 1.00 54.34 127 CYS A O 1
ATOM 1033 N N . SER A 1 128 ? -45.221 0.098 6.278 1.00 51.28 128 SER A N 1
ATOM 1034 C CA . SER A 1 128 ? -44.174 -0.109 5.270 1.00 51.28 128 SER A CA 1
ATOM 1035 C C . SER A 1 128 ? -44.359 -1.383 4.425 1.00 51.28 128 SER A C 1
ATOM 1037 O O . SER A 1 128 ? -44.162 -1.357 3.213 1.00 51.28 128 SER A O 1
ATOM 1039 N N . ILE A 1 129 ? -44.763 -2.495 5.045 1.00 57.16 129 ILE A N 1
ATOM 1040 C CA . ILE A 1 129 ? -44.983 -3.797 4.394 1.00 57.16 129 ILE A CA 1
ATOM 1041 C C . ILE A 1 129 ? -46.320 -3.813 3.643 1.00 57.16 129 ILE A C 1
ATOM 1043 O O . ILE A 1 129 ? -46.391 -4.356 2.539 1.00 57.16 129 ILE A O 1
ATOM 1047 N N . GLN A 1 130 ? -47.354 -3.157 4.179 1.00 58.72 130 GLN A N 1
ATOM 1048 C CA . GLN A 1 130 ? -48.628 -2.969 3.473 1.00 58.72 130 GLN A CA 1
ATOM 1049 C C . GLN A 1 130 ? -48.443 -2.129 2.203 1.00 58.72 130 GLN A C 1
ATOM 1051 O O . GLN A 1 130 ? -48.968 -2.483 1.146 1.00 58.72 130 GLN A O 1
ATOM 1056 N N . ARG A 1 131 ? -47.621 -1.072 2.278 1.00 57.56 131 ARG A N 1
ATOM 1057 C CA . ARG A 1 131 ? -47.286 -0.214 1.134 1.00 57.56 131 ARG A CA 1
ATOM 1058 C C . ARG A 1 131 ? -46.513 -0.970 0.050 1.00 57.56 131 ARG A C 1
ATOM 1060 O O . ARG A 1 131 ? -46.862 -0.854 -1.118 1.00 57.56 131 ARG A O 1
ATOM 1067 N N . LEU A 1 132 ? -45.536 -1.804 0.419 1.00 55.62 132 LEU A N 1
ATOM 1068 C CA . LEU A 1 132 ? -44.796 -2.647 -0.534 1.00 55.62 132 LEU A CA 1
ATOM 1069 C C . LEU A 1 132 ? -45.683 -3.712 -1.199 1.00 55.62 132 LEU A C 1
ATOM 1071 O O . LEU A 1 132 ? -45.548 -3.968 -2.393 1.00 55.62 132 LEU A O 1
ATOM 1075 N N . ARG A 1 133 ? -46.637 -4.301 -0.465 1.00 59.03 133 ARG A N 1
ATOM 1076 C CA . ARG A 1 133 ? -47.613 -5.244 -1.040 1.00 59.03 133 ARG A CA 1
ATOM 1077 C C . ARG A 1 133 ? -48.656 -4.573 -1.935 1.00 59.03 133 ARG A C 1
ATOM 1079 O O . ARG A 1 133 ? -49.127 -5.211 -2.873 1.00 59.03 133 ARG A O 1
ATOM 1086 N N . GLY A 1 134 ? -49.029 -3.324 -1.653 1.00 59.91 134 GLY A N 1
ATOM 1087 C CA . GLY A 1 134 ? -49.827 -2.493 -2.562 1.00 59.91 134 GLY A CA 1
ATOM 1088 C C . GLY A 1 134 ? -49.076 -2.227 -3.866 1.00 59.91 134 GLY A C 1
ATOM 1089 O O . GLY A 1 134 ? -49.584 -2.545 -4.935 1.00 59.91 134 GLY A O 1
ATOM 1090 N N . PHE A 1 135 ? -47.817 -1.797 -3.757 1.00 55.72 135 PHE A N 1
ATOM 1091 C CA . PHE A 1 135 ? -46.953 -1.501 -4.902 1.00 55.72 135 PHE A CA 1
ATOM 1092 C C . PHE A 1 135 ? -46.708 -2.725 -5.801 1.00 55.72 135 PHE A C 1
ATOM 1094 O O . PHE A 1 135 ? -46.794 -2.630 -7.021 1.00 55.72 135 PHE A O 1
ATOM 1101 N N . MET A 1 136 ? -46.472 -3.909 -5.218 1.00 55.47 136 MET A N 1
ATOM 1102 C CA . MET A 1 136 ? -46.307 -5.142 -6.004 1.00 55.47 136 MET A CA 1
ATOM 1103 C C . MET A 1 136 ? -47.610 -5.636 -6.656 1.00 55.47 136 MET A C 1
ATOM 1105 O O . MET A 1 136 ? -47.559 -6.286 -7.701 1.00 55.47 136 MET A O 1
ATOM 1109 N N . ARG A 1 137 ? -48.780 -5.325 -6.078 1.00 55.12 137 ARG A N 1
ATOM 1110 C CA . ARG A 1 137 ? -50.084 -5.639 -6.688 1.00 55.12 137 ARG A CA 1
ATOM 1111 C C . ARG A 1 137 ? -50.447 -4.673 -7.813 1.00 55.12 137 ARG A C 1
ATOM 1113 O O . ARG A 1 137 ? -50.939 -5.134 -8.836 1.00 55.12 137 ARG A O 1
ATOM 1120 N N . GLU A 1 138 ? -50.151 -3.384 -7.667 1.00 53.28 138 GLU A N 1
ATOM 1121 C CA . GLU A 1 138 ? -50.300 -2.395 -8.744 1.00 53.28 138 GLU A CA 1
ATOM 1122 C C . GLU A 1 138 ? -49.354 -2.694 -9.916 1.00 53.28 138 GLU A C 1
ATOM 1124 O O . GLU A 1 138 ? -49.789 -2.672 -11.064 1.00 53.28 138 GLU A O 1
ATOM 1129 N N . ALA A 1 139 ? -48.111 -3.110 -9.647 1.00 56.22 139 ALA A N 1
ATOM 1130 C CA . ALA A 1 139 ? -47.167 -3.531 -10.687 1.00 56.22 139 ALA A CA 1
ATOM 1131 C C . ALA A 1 139 ? -47.601 -4.802 -11.448 1.00 56.22 139 ALA A C 1
ATOM 1133 O O . ALA A 1 139 ? -47.194 -4.995 -12.588 1.00 56.22 139 ALA A O 1
ATOM 1134 N N . SER A 1 140 ? -48.438 -5.658 -10.847 1.00 51.31 140 SER A N 1
ATOM 1135 C CA . SER A 1 140 ? -48.980 -6.862 -11.505 1.00 51.31 140 SER A CA 1
ATOM 1136 C C . SER A 1 140 ? -50.322 -6.627 -12.212 1.00 51.31 140 SER A C 1
ATOM 1138 O O . SER A 1 140 ? -50.753 -7.469 -12.994 1.00 51.31 140 SER A O 1
ATOM 1140 N N . LEU A 1 141 ? -50.996 -5.505 -11.934 1.00 51.81 141 LEU A N 1
ATOM 1141 C CA . LEU A 1 141 ? -52.262 -5.102 -12.564 1.00 51.81 141 LEU A CA 1
ATOM 1142 C C . LEU A 1 141 ? -52.091 -3.947 -13.564 1.00 51.81 141 LEU A C 1
ATOM 1144 O O . LEU A 1 141 ? -53.076 -3.521 -14.170 1.00 51.81 141 LEU A O 1
ATOM 1148 N N . GLY A 1 142 ? -50.854 -3.485 -13.774 1.00 43.69 142 GLY A N 1
ATOM 1149 C CA . GLY A 1 142 ? -50.447 -2.658 -14.907 1.00 43.69 142 GLY A CA 1
ATOM 1150 C C . GLY A 1 142 ? -50.595 -3.442 -16.206 1.00 43.69 142 GLY A C 1
ATOM 1151 O O . GLY A 1 142 ? -49.650 -4.056 -16.694 1.00 43.69 142 GLY A O 1
ATOM 1152 N N . LYS A 1 143 ? -51.833 -3.461 -16.697 1.00 44.47 143 LYS A N 1
ATOM 1153 C CA . LYS A 1 143 ? -52.265 -3.957 -17.996 1.00 44.47 143 LYS A CA 1
ATOM 1154 C C . LYS A 1 143 ? -51.298 -3.525 -19.097 1.00 44.47 143 LYS A C 1
ATOM 1156 O O . LYS A 1 143 ? -50.930 -2.357 -19.187 1.00 44.47 143 LYS A O 1
ATOM 1161 N N . CYS A 1 144 ? -50.984 -4.480 -19.968 1.00 48.31 144 CYS A N 1
ATOM 1162 C CA . CYS A 1 144 ? -50.825 -4.218 -21.389 1.00 48.31 144 CYS A CA 1
ATOM 1163 C C . CYS A 1 144 ? -52.017 -3.362 -21.843 1.00 48.31 144 CYS A C 1
ATOM 1165 O O . CYS A 1 144 ? -53.146 -3.852 -21.875 1.00 48.31 144 CYS A O 1
ATOM 1167 N N . GLU A 1 145 ? -51.774 -2.085 -22.098 1.00 43.66 145 GLU A N 1
ATOM 1168 C CA . GLU A 1 145 ? -52.594 -1.304 -23.014 1.00 43.66 145 GLU A CA 1
ATOM 1169 C C . GLU A 1 145 ? -51.838 -1.273 -24.344 1.00 43.66 145 GLU A C 1
ATOM 1171 O O . GLU A 1 145 ? -50.610 -1.138 -24.354 1.00 43.66 145 GLU A O 1
ATOM 1176 N N . ASP A 1 146 ? -52.595 -1.540 -25.407 1.00 44.53 146 ASP A N 1
ATOM 1177 C CA . ASP A 1 146 ? -52.168 -1.709 -26.800 1.00 44.53 146 ASP A CA 1
ATOM 1178 C C . ASP A 1 146 ? -51.449 -0.483 -27.392 1.00 44.53 146 ASP A C 1
ATOM 1180 O O . ASP A 1 146 ? -51.823 0.666 -27.052 1.00 44.53 146 ASP A O 1
#

Radius of gyration: 43.76 Å; Cα contacts (8 Å, |Δi|>4): 12; chains: 1; bounding box: 98×39×104 Å

Mean predicted aligned error: 17.81 Å